Protein AF-A0A8T0AT64-F1 (afdb_monomer)

Radius of gyration: 21.36 Å; Cα contacts (8 Å, |Δi|>4): 83; chains: 1; bounding box: 51×32×79 Å

Mean predicted aligned error: 8.3 Å

InterPro domains:
  IPR001283 Cysteine-rich secretory protein-related [PTHR10334] (28-126)
  IPR014044 CAP domain [PF00188] (31-126)
  IPR014044 CAP domain [SM00198] (25-130)
  IPR035940 CAP superfamily [G3DSA:3.40.33.10] (16-128)
  IPR035940 CAP superfamily [SSF55797] (17-126)

Foldseek 3Di:
DDDDDDDPDPPPPPPVPPPDDDDPVLQVVLQVLLQVLQCVDPPNDPDRDRDDDDPVVSVVVSVVVVVVDPDDDPVCPPPHDDDDDDDPDDDDSCVSSVVLLVQVVQADP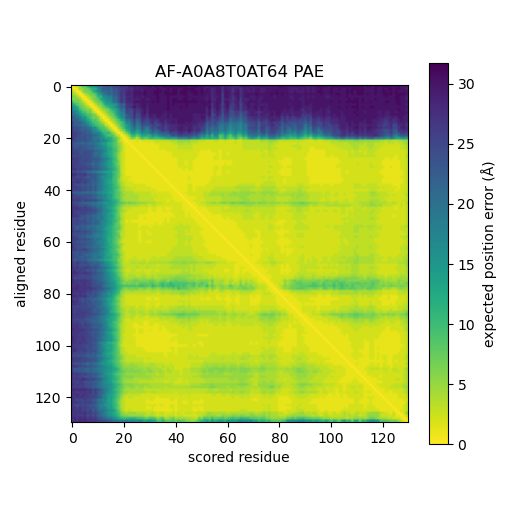VVRDGHPPGDNSSNCVRHPHD

Solvent-accessible surface area (backbone atoms only — not comparable to full-atom values): 8729 Å² total; per-residue (Å²): 136,85,81,88,81,80,98,78,86,86,73,75,75,78,74,68,73,86,76,85,72,79,48,74,66,53,53,50,49,54,40,50,50,51,43,53,48,46,75,65,38,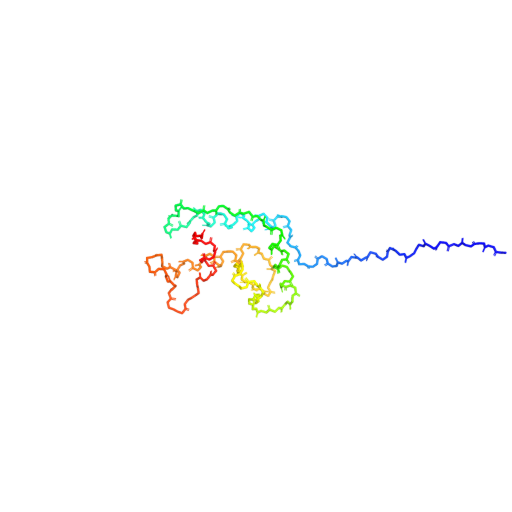83,76,77,69,94,74,60,77,84,68,74,89,54,72,68,60,51,50,54,50,50,64,50,59,74,66,74,63,95,69,81,61,80,87,37,62,97,77,52,89,87,79,87,81,86,75,96,62,87,89,53,78,68,55,56,56,50,53,31,50,55,22,48,84,45,45,38,83,89,76,72,42,54,42,91,98,55,74,30,69,51,14,47,73,60,57,47,76,127

Structure (mmCIF, N/CA/C/O backbone):
data_AF-A0A8T0AT64-F1
#
_entry.id   AF-A0A8T0AT64-F1
#
loop_
_atom_site.group_PDB
_atom_site.id
_atom_site.type_symbol
_atom_site.label_atom_id
_atom_site.label_alt_id
_atom_site.label_comp_id
_atom_site.label_asym_id
_atom_site.label_entity_id
_atom_site.label_seq_id
_atom_site.pdbx_PDB_ins_code
_atom_site.Cartn_x
_atom_site.Cartn_y
_atom_site.Cartn_z
_atom_site.occupancy
_atom_site.B_iso_or_equiv
_atom_site.auth_seq_id
_atom_site.auth_comp_id
_atom_site.auth_asym_id
_atom_site.auth_atom_id
_atom_site.pdbx_PDB_model_num
ATOM 1 N N . MET A 1 1 ? -37.741 17.440 57.698 1.00 38.41 1 MET A N 1
ATOM 2 C CA . MET A 1 1 ? -36.935 16.240 57.401 1.00 38.41 1 MET A CA 1
ATOM 3 C C . MET A 1 1 ? -36.192 16.464 56.093 1.00 38.41 1 MET A C 1
ATOM 5 O O . MET A 1 1 ? -36.823 16.554 55.056 1.00 38.41 1 MET A O 1
ATOM 9 N N . ILE A 1 2 ? -34.879 16.665 56.231 1.00 47.94 2 ILE A N 1
ATOM 10 C CA . ILE A 1 2 ? -33.767 16.409 55.298 1.00 47.94 2 ILE A CA 1
ATOM 11 C C . ILE A 1 2 ? -33.907 16.917 53.848 1.00 47.94 2 ILE A C 1
ATOM 13 O O . ILE A 1 2 ? -34.565 16.341 52.990 1.00 47.94 2 ILE A O 1
ATOM 17 N N . TRP A 1 3 ? -33.172 18.003 53.605 1.00 37.69 3 TRP A N 1
ATOM 18 C CA . TRP A 1 3 ? -32.738 18.528 52.315 1.00 37.69 3 TRP A CA 1
ATOM 19 C C . TRP A 1 3 ? -31.994 17.500 51.443 1.00 37.69 3 TRP A C 1
ATOM 21 O O . TRP A 1 3 ? -31.187 16.724 51.939 1.00 37.69 3 TRP A O 1
ATOM 31 N N . ARG A 1 4 ? -32.201 17.637 50.125 1.00 58.44 4 ARG A N 1
ATOM 32 C CA . ARG A 1 4 ? -31.214 17.545 49.029 1.00 58.44 4 ARG A CA 1
ATOM 33 C C . ARG A 1 4 ? -30.067 16.534 49.190 1.00 58.44 4 ARG A C 1
ATOM 35 O O . ARG A 1 4 ? -29.100 16.779 49.902 1.00 58.44 4 ARG A O 1
ATOM 42 N N . THR A 1 5 ? -30.087 15.500 48.356 1.00 55.25 5 THR A N 1
ATOM 43 C CA . THR A 1 5 ? -28.929 14.634 48.092 1.00 55.25 5 THR A CA 1
ATOM 44 C C . THR A 1 5 ? -28.786 14.421 46.574 1.00 55.25 5 THR A C 1
ATOM 46 O O . THR A 1 5 ? -29.582 13.728 45.955 1.00 55.25 5 THR A O 1
ATOM 49 N N . PHE A 1 6 ? -27.814 15.146 45.999 1.00 49.00 6 PHE A N 1
ATOM 50 C CA . PHE A 1 6 ? -26.886 14.788 44.905 1.00 49.00 6 PHE A CA 1
ATOM 51 C C . PHE A 1 6 ? -27.446 13.959 43.720 1.00 49.00 6 PHE A C 1
ATOM 53 O O . PHE A 1 6 ? -27.741 12.783 43.853 1.00 49.00 6 PHE A O 1
ATOM 60 N N . LEU A 1 7 ? -27.622 14.467 42.494 1.00 49.19 7 LEU A N 1
ATOM 61 C CA . LEU A 1 7 ? -26.624 15.050 41.581 1.00 49.19 7 LEU A CA 1
ATOM 62 C C . LEU A 1 7 ? -25.351 14.204 41.343 1.00 49.19 7 LEU A C 1
ATOM 64 O O . LEU A 1 7 ? -24.299 14.785 41.150 1.00 49.19 7 LEU A O 1
ATOM 68 N N . HIS A 1 8 ? -25.417 12.865 41.289 1.00 48.75 8 HIS A N 1
ATOM 69 C CA . HIS A 1 8 ? -24.291 12.039 40.795 1.00 48.75 8 HIS A CA 1
ATOM 70 C C . HIS A 1 8 ? -24.718 10.727 40.110 1.00 48.75 8 HIS A C 1
ATOM 72 O O . HIS A 1 8 ? -24.352 9.654 40.560 1.00 48.75 8 HIS A O 1
ATOM 78 N N . VAL A 1 9 ? -25.433 10.783 38.980 1.00 47.28 9 VAL A N 1
ATOM 79 C CA . VAL A 1 9 ? -25.389 9.683 37.987 1.00 47.28 9 VAL A CA 1
ATOM 80 C C . VAL A 1 9 ? -25.497 10.251 36.562 1.00 47.28 9 VAL A C 1
ATOM 82 O O . VAL A 1 9 ? -26.385 9.921 35.785 1.00 47.28 9 VAL A O 1
ATOM 85 N N . ARG A 1 10 ? -24.599 11.174 36.205 1.00 50.72 10 ARG A N 1
ATOM 86 C CA . ARG A 1 10 ? -24.312 11.520 34.797 1.00 50.72 10 ARG A CA 1
ATOM 87 C C . ARG A 1 10 ? -22.827 11.347 34.495 1.00 50.72 10 ARG A C 1
ATOM 89 O O . ARG A 1 10 ? -22.191 12.185 33.875 1.00 50.72 10 ARG A O 1
ATOM 96 N N . PHE A 1 11 ? -22.294 10.226 34.960 1.00 45.06 11 PHE A N 1
ATOM 97 C CA . PHE A 1 11 ? -21.049 9.663 34.463 1.00 45.06 11 PHE A CA 1
ATOM 98 C C . PHE A 1 11 ? -21.324 8.213 34.060 1.00 45.06 11 PHE A C 1
ATOM 100 O O . PHE A 1 11 ? -20.665 7.276 34.490 1.00 45.06 11 PHE A O 1
ATOM 107 N N . TRP A 1 12 ? -22.359 8.024 33.236 1.00 45.88 12 TRP A N 1
ATOM 108 C CA . TRP A 1 12 ? -22.296 6.929 32.284 1.00 45.88 12 TRP A CA 1
ATOM 109 C C . TRP A 1 12 ? -21.135 7.295 31.373 1.00 45.88 12 TRP A C 1
ATOM 111 O O . TRP A 1 12 ? -21.271 8.180 30.527 1.00 45.88 12 TRP A O 1
ATOM 121 N N . LEU A 1 13 ? -19.970 6.689 31.634 1.00 45.59 13 LEU A N 1
ATOM 122 C CA . LEU A 1 13 ? -18.931 6.561 30.631 1.00 45.59 13 LEU A CA 1
ATOM 123 C C . LEU A 1 13 ? -19.652 6.094 29.372 1.00 45.59 13 LEU A C 1
ATOM 125 O O . LEU A 1 13 ? -20.050 4.935 29.262 1.00 45.59 13 LEU A O 1
ATOM 129 N N . VAL A 1 14 ? -19.802 6.996 28.411 1.00 51.88 14 VAL A N 1
ATOM 130 C CA . VAL A 1 14 ? -19.835 6.584 27.024 1.00 51.88 14 VAL A CA 1
ATOM 131 C C . VAL A 1 14 ? -18.411 6.097 26.765 1.00 51.88 14 VAL A C 1
ATOM 133 O O . VAL A 1 14 ? -17.566 6.821 26.250 1.00 51.88 14 VAL A O 1
ATOM 136 N N . LEU A 1 15 ? -18.122 4.865 27.192 1.00 53.03 15 LEU A N 1
ATOM 137 C CA . LEU A 1 15 ? -17.165 4.006 26.514 1.00 53.03 15 LEU A CA 1
ATOM 138 C C . LEU A 1 15 ? -17.784 3.777 25.135 1.00 53.03 15 LEU A C 1
ATOM 140 O O . LEU A 1 15 ? -18.413 2.756 24.871 1.00 53.03 15 LEU A O 1
ATOM 144 N N . ALA A 1 16 ? -17.696 4.802 24.284 1.00 51.34 16 ALA A N 1
ATOM 145 C CA . ALA A 1 16 ? -17.847 4.629 22.860 1.00 51.34 16 ALA A CA 1
ATOM 146 C C . ALA A 1 16 ? -16.737 3.656 22.482 1.00 51.34 16 ALA A C 1
ATOM 148 O O . ALA A 1 16 ? -15.557 3.998 22.491 1.00 51.34 16 ALA A O 1
ATOM 149 N N . LEU A 1 17 ? -17.164 2.411 22.307 1.00 46.94 17 LEU A N 1
ATOM 150 C CA . LEU A 1 17 ? -16.477 1.285 21.708 1.00 46.94 17 LEU A CA 1
ATOM 151 C C . LEU A 1 17 ? -15.337 1.758 20.795 1.00 46.94 17 LEU A C 1
ATOM 153 O O . LEU A 1 17 ? -15.570 2.170 19.663 1.00 46.94 17 LEU A O 1
ATOM 157 N N . ALA A 1 18 ? -14.099 1.684 21.287 1.00 46.94 18 ALA A N 1
ATOM 158 C CA . ALA A 1 18 ? -12.891 1.831 20.480 1.00 46.94 18 ALA A CA 1
ATOM 159 C C . ALA A 1 18 ? -12.677 0.565 19.629 1.00 46.94 18 ALA A C 1
ATOM 161 O O . ALA A 1 18 ? -11.634 -0.082 19.681 1.00 46.94 18 ALA A O 1
ATOM 162 N N . SER A 1 19 ? -13.706 0.149 18.893 1.00 50.00 19 SER A N 1
ATOM 163 C CA . SER A 1 19 ? -13.623 -0.948 17.936 1.00 50.00 19 SER A CA 1
ATOM 164 C C . SER A 1 19 ? -13.163 -0.365 16.602 1.00 50.00 19 SER A C 1
ATOM 166 O O . SER A 1 19 ? -13.894 0.408 15.991 1.00 50.00 19 SER A O 1
ATOM 168 N N . GLY A 1 20 ? -11.961 -0.727 16.147 1.00 59.97 20 GLY A N 1
ATOM 169 C CA . GLY A 1 20 ? -11.535 -0.482 14.762 1.00 59.97 20 GLY A CA 1
ATOM 170 C C . GLY A 1 20 ? -10.678 0.760 14.503 1.00 59.97 20 GLY A C 1
ATOM 171 O O . GLY A 1 20 ? -10.602 1.196 13.357 1.00 59.97 20 GLY A O 1
ATOM 172 N N . GLN A 1 21 ? -10.018 1.330 15.516 1.00 78.56 21 GLN A N 1
ATOM 173 C CA . GLN A 1 21 ? -9.029 2.389 15.293 1.00 78.56 21 GLN A CA 1
ATOM 174 C C . GLN A 1 21 ? -7.613 1.807 15.361 1.00 78.56 21 GLN A C 1
ATOM 176 O O . GLN A 1 21 ? -7.263 1.160 16.344 1.00 78.56 21 GLN A O 1
ATOM 181 N N . LEU A 1 22 ? -6.825 2.022 14.302 1.00 91.69 22 LEU A N 1
ATOM 182 C CA . LEU A 1 22 ? -5.419 1.613 14.245 1.00 91.69 22 LEU A CA 1
ATOM 183 C C . LEU A 1 22 ? -4.643 2.218 15.420 1.00 91.69 22 LEU A C 1
ATOM 185 O O . LEU A 1 22 ? -4.815 3.395 15.746 1.00 91.69 22 LEU A O 1
ATOM 189 N N . THR A 1 23 ? -3.767 1.422 16.017 1.00 94.69 23 THR A N 1
ATOM 190 C CA . THR A 1 23 ? -2.802 1.868 17.025 1.00 94.69 23 THR A CA 1
ATOM 191 C C . THR A 1 23 ? -1.686 2.702 16.390 1.00 94.69 23 THR A C 1
ATOM 193 O O . THR A 1 23 ? -1.413 2.592 15.195 1.00 94.69 23 THR A O 1
ATOM 196 N N . ASP A 1 24 ? -0.970 3.495 17.191 1.00 95.38 24 ASP A N 1
ATOM 197 C CA . ASP A 1 24 ? 0.171 4.287 16.703 1.00 95.38 24 ASP A CA 1
ATOM 198 C C . ASP A 1 24 ? 1.284 3.408 16.101 1.00 95.38 24 ASP A C 1
ATOM 200 O O . ASP A 1 24 ? 1.937 3.795 15.127 1.00 95.38 24 ASP A O 1
ATOM 204 N N . ASN A 1 25 ? 1.461 2.195 16.635 1.00 97.12 25 ASN A N 1
ATOM 205 C CA . ASN A 1 25 ? 2.399 1.210 16.100 1.00 97.12 25 ASN A CA 1
ATOM 206 C C . ASN A 1 25 ? 1.953 0.706 14.724 1.00 97.12 25 ASN A C 1
ATOM 208 O O . ASN A 1 25 ? 2.773 0.616 13.815 1.00 97.12 25 ASN A O 1
ATOM 212 N N . GLU A 1 26 ? 0.664 0.415 14.545 1.00 97.19 26 GLU A N 1
ATOM 213 C CA . GLU A 1 26 ? 0.117 0.013 13.246 1.00 97.19 26 GLU A CA 1
ATOM 214 C C . GLU A 1 26 ? 0.188 1.150 12.226 1.00 97.19 26 GLU A C 1
ATOM 216 O O . GLU A 1 26 ? 0.591 0.918 11.089 1.00 97.19 26 GLU A O 1
ATOM 221 N N . ILE A 1 27 ? -0.125 2.385 12.628 1.00 97.75 27 ILE A N 1
ATOM 222 C CA . ILE A 1 27 ? 0.008 3.575 11.776 1.00 97.75 27 ILE A CA 1
ATOM 223 C C . ILE A 1 27 ? 1.454 3.731 11.300 1.00 97.75 27 ILE A C 1
ATOM 225 O O . ILE A 1 27 ? 1.702 3.893 10.101 1.00 97.75 27 ILE A O 1
ATOM 229 N N . SER A 1 28 ? 2.407 3.642 12.228 1.00 98.31 28 SER A N 1
ATOM 230 C CA . SER A 1 28 ? 3.834 3.722 11.908 1.00 98.31 28 SER A CA 1
ATOM 231 C C . SER A 1 28 ? 4.238 2.585 10.970 1.00 98.31 28 SER A C 1
ATOM 233 O O . SER A 1 28 ? 4.840 2.833 9.927 1.00 98.31 28 SER A O 1
ATOM 235 N N . ARG A 1 29 ? 3.798 1.351 11.258 1.00 98.38 29 ARG A N 1
ATOM 236 C CA . ARG A 1 29 ? 4.097 0.174 10.436 1.00 98.38 29 ARG A CA 1
ATOM 237 C C . ARG A 1 29 ? 3.553 0.292 9.014 1.00 98.38 29 ARG A C 1
ATOM 239 O O . ARG A 1 29 ? 4.261 -0.073 8.077 1.00 98.38 29 ARG A O 1
ATOM 246 N N . ILE A 1 30 ? 2.342 0.825 8.835 1.00 98.50 30 ILE A N 1
ATOM 247 C CA . ILE A 1 30 ? 1.753 1.074 7.510 1.00 98.50 30 ILE A CA 1
ATOM 248 C C . ILE A 1 30 ? 2.645 2.023 6.709 1.00 98.50 30 ILE A C 1
ATOM 250 O O . ILE A 1 30 ? 2.971 1.733 5.557 1.00 98.50 30 ILE A O 1
ATOM 254 N N . VAL A 1 31 ? 3.036 3.158 7.293 1.00 98.62 31 VAL A N 1
ATOM 255 C CA . VAL A 1 31 ? 3.862 4.163 6.604 1.00 98.62 31 VAL A CA 1
ATOM 256 C C . VAL A 1 31 ? 5.261 3.622 6.306 1.00 98.62 31 VAL A C 1
ATOM 258 O O . VAL A 1 31 ? 5.782 3.847 5.210 1.00 98.62 31 VAL A O 1
ATOM 261 N N . ASP A 1 32 ? 5.857 2.887 7.241 1.00 98.75 32 ASP A N 1
ATOM 262 C CA . ASP A 1 32 ? 7.181 2.289 7.072 1.00 98.75 32 ASP A CA 1
ATOM 263 C C . ASP A 1 32 ? 7.192 1.251 5.949 1.00 98.75 32 ASP A C 1
ATOM 265 O O . ASP A 1 32 ? 8.072 1.301 5.091 1.00 98.75 32 ASP A O 1
ATOM 269 N N . LEU A 1 33 ? 6.190 0.368 5.891 1.00 98.75 33 LEU A N 1
ATOM 270 C CA . LEU A 1 33 ? 6.066 -0.626 4.821 1.00 98.75 33 LEU A CA 1
ATOM 271 C C . LEU A 1 33 ? 5.869 0.021 3.450 1.00 98.75 33 LEU A C 1
ATOM 273 O O . LEU A 1 33 ? 6.550 -0.361 2.501 1.00 98.75 33 LEU A O 1
ATOM 277 N N . HIS A 1 34 ? 5.007 1.037 3.335 1.00 98.69 34 HIS A N 1
ATOM 278 C CA . HIS A 1 34 ? 4.865 1.777 2.077 1.00 98.69 34 HIS A CA 1
ATOM 279 C C . HIS A 1 34 ? 6.201 2.367 1.624 1.00 98.69 34 HIS A C 1
ATOM 281 O O . HIS A 1 34 ? 6.589 2.211 0.469 1.00 98.69 34 HIS A O 1
ATOM 287 N N . ASN A 1 35 ? 6.920 3.035 2.528 1.00 98.62 35 ASN A N 1
ATOM 288 C CA . ASN A 1 35 ? 8.197 3.662 2.203 1.00 98.62 35 ASN A CA 1
ATOM 289 C C . ASN A 1 35 ? 9.295 2.638 1.885 1.00 98.62 35 ASN A C 1
ATOM 291 O O . ASN A 1 35 ? 10.097 2.881 0.984 1.00 98.62 35 ASN A O 1
ATOM 295 N N . GLN A 1 36 ? 9.311 1.495 2.576 1.00 98.56 36 GLN A N 1
ATOM 296 C CA . GLN A 1 36 ? 10.203 0.374 2.283 1.00 98.56 36 GLN A CA 1
ATOM 297 C C . GLN A 1 36 ? 9.933 -0.192 0.885 1.00 98.56 36 GLN A C 1
ATOM 299 O O . GLN A 1 36 ? 10.859 -0.396 0.106 1.00 98.56 36 GLN A O 1
ATOM 304 N N . TYR A 1 37 ? 8.669 -0.422 0.539 1.00 98.44 37 TYR A N 1
ATOM 305 C CA . TYR A 1 37 ? 8.314 -0.936 -0.778 1.00 98.44 37 TYR A CA 1
ATOM 306 C C . TYR A 1 37 ? 8.645 0.058 -1.885 1.00 98.44 37 TYR A C 1
ATOM 308 O O . TYR A 1 37 ? 9.302 -0.314 -2.858 1.00 98.44 37 TYR A O 1
ATOM 316 N N . ARG A 1 38 ? 8.302 1.334 -1.692 1.00 98.25 38 ARG A N 1
ATOM 317 C CA . ARG A 1 38 ? 8.606 2.434 -2.620 1.00 98.25 38 ARG A CA 1
ATOM 318 C C . ARG A 1 38 ? 10.099 2.615 -2.883 1.00 98.25 38 ARG A C 1
ATOM 320 O O . ARG A 1 38 ? 10.462 2.973 -3.999 1.00 98.25 38 ARG A O 1
ATOM 327 N N . SER A 1 39 ? 10.962 2.346 -1.904 1.00 97.44 39 SER A N 1
ATOM 328 C CA . SER A 1 39 ? 12.420 2.411 -2.083 1.00 97.44 39 SER A CA 1
ATOM 329 C C . SER A 1 39 ? 13.027 1.155 -2.722 1.00 97.44 39 SER A C 1
ATOM 331 O O . SER A 1 39 ? 14.187 1.184 -3.125 1.00 97.44 39 SER A O 1
ATOM 333 N N . SER A 1 40 ? 12.253 0.073 -2.843 1.00 96.56 40 SER A N 1
ATOM 334 C CA . SER A 1 40 ? 12.704 -1.233 -3.352 1.00 96.56 40 SER A CA 1
ATOM 335 C C . SER A 1 40 ? 12.197 -1.578 -4.759 1.00 96.56 40 SER A C 1
ATOM 337 O O . SER A 1 40 ? 12.409 -2.690 -5.242 1.00 96.56 40 SER A O 1
ATOM 339 N N . VAL A 1 41 ? 11.502 -0.649 -5.421 1.00 96.31 41 VAL A N 1
ATOM 340 C CA . VAL A 1 41 ? 10.896 -0.896 -6.737 1.00 96.31 41 VAL A CA 1
ATOM 341 C C . VAL A 1 41 ? 11.948 -1.141 -7.817 1.00 96.31 41 VAL A C 1
ATOM 343 O O . VAL A 1 41 ? 13.040 -0.573 -7.796 1.00 96.31 41 VAL A O 1
ATOM 346 N N . THR A 1 42 ? 11.600 -1.993 -8.781 1.00 93.12 42 THR A N 1
ATOM 347 C CA . THR A 1 42 ? 12.417 -2.275 -9.963 1.00 93.12 42 THR A CA 1
ATOM 348 C C . THR A 1 42 ? 11.563 -2.077 -11.219 1.00 93.12 42 THR A C 1
ATOM 350 O O . THR A 1 42 ? 10.517 -2.716 -11.319 1.00 93.12 42 THR A O 1
ATOM 353 N N . PRO A 1 43 ? 11.986 -1.232 -12.178 1.00 94.31 43 PRO A N 1
ATOM 354 C CA . PRO A 1 43 ? 13.206 -0.423 -12.160 1.00 94.31 43 PRO A CA 1
ATOM 355 C C . PRO A 1 43 ? 13.175 0.663 -11.061 1.00 94.31 43 PRO A C 1
ATOM 357 O O . PRO A 1 43 ? 12.091 1.062 -10.633 1.00 94.31 43 PRO A O 1
ATOM 360 N N . PRO A 1 44 ? 14.343 1.150 -10.595 1.00 95.31 44 PRO A N 1
ATOM 361 C CA . PRO A 1 44 ? 14.395 2.217 -9.603 1.00 95.31 44 PRO A CA 1
ATOM 362 C C . PRO A 1 44 ? 13.704 3.486 -10.101 1.00 95.31 44 PRO A C 1
ATOM 364 O O . PRO A 1 44 ? 13.908 3.925 -11.234 1.00 95.31 44 PRO A O 1
ATOM 367 N N . ALA A 1 45 ? 12.915 4.106 -9.231 1.00 95.25 45 ALA A N 1
ATOM 368 C CA . ALA A 1 45 ? 12.228 5.350 -9.533 1.00 95.25 45 ALA A CA 1
ATOM 369 C C . ALA A 1 45 ? 13.118 6.572 -9.261 1.00 95.25 45 ALA A C 1
ATOM 371 O O . ALA A 1 45 ? 13.679 6.715 -8.176 1.00 95.25 45 ALA A O 1
ATOM 372 N N . ALA A 1 46 ? 13.190 7.496 -10.221 1.00 94.38 46 ALA A N 1
ATOM 373 C CA . ALA A 1 46 ? 13.984 8.721 -10.094 1.00 94.38 46 ALA A CA 1
ATOM 374 C C . ALA A 1 46 ? 13.332 9.793 -9.196 1.00 94.38 46 ALA A C 1
ATOM 376 O O . ALA A 1 46 ? 14.022 10.666 -8.678 1.00 94.38 46 ALA A O 1
ATOM 377 N N . ASN A 1 47 ? 12.007 9.748 -9.022 1.00 95.44 47 ASN A N 1
ATOM 378 C CA . ASN A 1 47 ? 11.206 10.794 -8.376 1.00 95.44 47 ASN A CA 1
ATOM 379 C C . ASN A 1 47 ? 10.218 10.249 -7.326 1.00 95.44 47 ASN A C 1
ATOM 381 O O . ASN A 1 47 ? 9.185 10.868 -7.061 1.00 95.44 47 ASN A O 1
ATOM 385 N N . MET A 1 48 ? 10.515 9.092 -6.728 1.00 97.50 48 MET A N 1
ATOM 386 C CA . MET A 1 48 ? 9.630 8.473 -5.742 1.00 97.50 48 MET A CA 1
ATOM 387 C C . MET A 1 48 ? 9.508 9.327 -4.476 1.00 97.50 48 MET A C 1
ATOM 389 O O . MET A 1 48 ? 10.485 9.555 -3.764 1.00 97.50 48 MET A O 1
ATOM 393 N N . GLN A 1 49 ? 8.290 9.766 -4.164 1.00 97.12 49 GLN A N 1
ATOM 394 C CA . GLN A 1 49 ? 8.024 10.565 -2.967 1.00 97.12 49 GLN A CA 1
ATOM 395 C C . GLN A 1 49 ? 7.937 9.694 -1.711 1.00 97.12 49 GLN A C 1
ATOM 397 O O . GLN A 1 49 ? 7.332 8.616 -1.739 1.00 97.12 49 GLN A O 1
ATOM 402 N N . ARG A 1 50 ? 8.483 10.188 -0.595 1.00 97.38 50 ARG A N 1
ATOM 403 C CA . ARG A 1 50 ? 8.316 9.573 0.728 1.00 97.38 50 ARG A CA 1
ATOM 404 C C . ARG A 1 50 ? 6.903 9.838 1.248 1.00 97.38 50 ARG A C 1
ATOM 406 O O . ARG A 1 50 ? 6.457 10.981 1.287 1.00 97.38 50 ARG A O 1
ATOM 413 N N . MET A 1 51 ? 6.222 8.792 1.693 1.00 97.88 51 MET A N 1
ATOM 414 C CA . MET A 1 51 ? 4.898 8.881 2.297 1.00 97.88 51 MET A CA 1
ATOM 415 C C . MET A 1 51 ? 4.976 9.272 3.773 1.00 97.88 51 MET A C 1
ATOM 417 O O . MET A 1 51 ? 5.890 8.876 4.502 1.00 97.88 51 MET A O 1
ATOM 421 N N . ILE A 1 52 ? 3.968 10.022 4.209 1.00 97.88 52 ILE A N 1
ATOM 422 C CA . ILE A 1 52 ? 3.703 10.370 5.606 1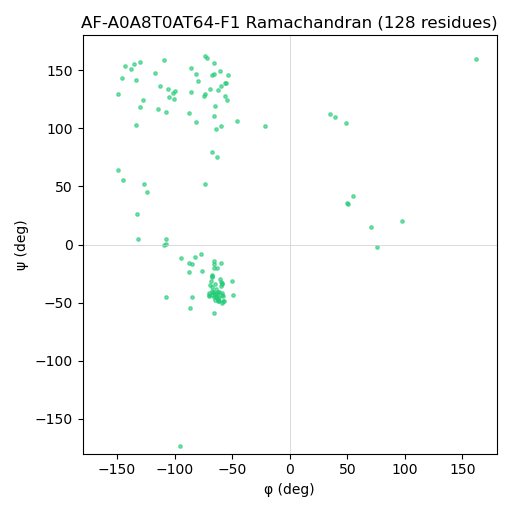.00 97.88 52 ILE A CA 1
ATOM 423 C C . ILE A 1 52 ? 2.237 10.079 5.921 1.00 97.88 52 ILE A C 1
ATOM 425 O O . ILE A 1 52 ? 1.395 10.054 5.023 1.00 97.88 52 ILE A O 1
ATOM 429 N N . TRP A 1 53 ? 1.920 9.877 7.197 1.00 97.69 53 TRP A N 1
ATOM 430 C CA . TRP A 1 53 ? 0.538 9.682 7.616 1.00 97.69 53 TRP A CA 1
ATOM 431 C C . TRP A 1 53 ? -0.275 10.971 7.471 1.00 97.69 53 TRP A C 1
ATOM 433 O O . TRP A 1 53 ? 0.154 12.037 7.916 1.00 97.69 53 TRP A O 1
ATOM 443 N N . ASN A 1 54 ? -1.477 10.867 6.906 1.00 97.25 54 ASN A N 1
ATOM 444 C CA . ASN A 1 54 ? -2.428 11.969 6.833 1.00 97.25 54 ASN A CA 1
ATOM 445 C C . ASN A 1 54 ? -3.671 11.642 7.673 1.00 97.25 54 ASN A C 1
ATOM 447 O O . ASN A 1 54 ? -4.413 10.705 7.378 1.00 97.25 54 ASN A O 1
ATOM 451 N N . LYS A 1 55 ? -3.909 12.442 8.718 1.00 95.00 55 LYS A N 1
ATOM 452 C CA . LYS A 1 55 ? -5.007 12.219 9.669 1.00 95.00 55 LYS A CA 1
ATOM 453 C C . LYS A 1 55 ? -6.391 12.434 9.047 1.00 95.00 55 LYS A C 1
ATOM 455 O O . LYS A 1 55 ? -7.340 11.775 9.455 1.00 95.00 55 LYS A O 1
ATOM 460 N N . GLN A 1 56 ? -6.530 13.339 8.079 1.00 94.62 56 GLN A N 1
ATOM 461 C CA . GLN A 1 56 ? -7.806 13.558 7.397 1.00 94.62 56 GLN A CA 1
ATOM 462 C C . GLN A 1 56 ? -8.160 12.363 6.501 1.00 94.62 56 GLN A C 1
ATOM 464 O O . GLN A 1 56 ? -9.292 11.887 6.542 1.00 94.62 56 GLN A O 1
ATOM 469 N N . LEU A 1 57 ? -7.192 11.820 5.754 1.00 95.69 57 LEU A N 1
ATOM 470 C CA . LEU A 1 57 ? -7.413 10.624 4.932 1.00 95.69 57 LEU A CA 1
ATOM 471 C C . LEU A 1 57 ? -7.742 9.397 5.784 1.00 95.69 57 LEU A C 1
ATOM 473 O O . LEU A 1 57 ? -8.631 8.627 5.424 1.00 95.69 57 LEU A O 1
ATOM 477 N N . SER A 1 58 ? -7.097 9.238 6.944 1.00 95.00 58 SER A N 1
ATOM 478 C CA . SER A 1 58 ? -7.417 8.119 7.834 1.00 95.00 58 SER A CA 1
ATOM 479 C C . SER A 1 58 ? -8.836 8.199 8.400 1.00 95.00 58 SER A C 1
ATOM 481 O O . SER A 1 58 ? -9.486 7.170 8.562 1.00 95.00 58 SER A O 1
ATOM 483 N N . GLN A 1 59 ? -9.353 9.406 8.650 1.00 93.88 59 GLN A N 1
ATOM 484 C CA . GLN A 1 59 ? -10.744 9.611 9.063 1.00 93.88 59 GLN A CA 1
ATOM 485 C C . GLN A 1 59 ? -11.731 9.257 7.946 1.00 93.88 59 GLN A C 1
ATOM 487 O O . GLN A 1 59 ? -12.753 8.630 8.224 1.00 93.88 59 GLN A O 1
ATOM 492 N N . VAL A 1 60 ? -11.416 9.604 6.693 1.00 93.88 60 VAL A N 1
ATOM 493 C CA . VAL A 1 60 ? -12.217 9.200 5.524 1.00 93.88 60 VAL A CA 1
ATOM 494 C C . VAL A 1 60 ? -12.253 7.676 5.401 1.00 93.88 60 VAL A C 1
ATOM 496 O O . VAL A 1 60 ? -13.339 7.104 5.307 1.00 93.88 60 VAL A O 1
ATOM 499 N N . ALA A 1 61 ? -11.093 7.016 5.478 1.00 95.00 61 ALA A N 1
ATOM 500 C CA . ALA A 1 61 ? -10.991 5.560 5.398 1.00 95.00 61 ALA A CA 1
ATOM 501 C C . ALA A 1 61 ? -11.744 4.866 6.546 1.00 95.00 61 ALA A C 1
ATOM 503 O O . ALA A 1 61 ? -12.556 3.979 6.298 1.00 95.00 61 ALA A O 1
ATOM 504 N N . ALA A 1 62 ? -11.554 5.311 7.794 1.00 94.19 62 ALA A N 1
ATOM 505 C CA . ALA A 1 62 ? -12.241 4.748 8.957 1.00 94.19 62 ALA A CA 1
ATOM 506 C C . ALA A 1 62 ? -13.767 4.930 8.880 1.00 94.19 62 ALA A C 1
ATOM 508 O O . ALA A 1 62 ? -14.518 4.003 9.181 1.00 94.19 62 ALA A O 1
ATOM 509 N N . SER A 1 63 ? -14.236 6.101 8.433 1.00 93.44 63 SER A N 1
ATOM 510 C CA . SER A 1 63 ? -15.668 6.372 8.253 1.00 93.44 63 SER A CA 1
ATOM 511 C C . SER A 1 63 ? -16.301 5.545 7.134 1.00 93.44 63 SER A C 1
ATOM 513 O O . SER A 1 63 ? -17.516 5.345 7.141 1.00 93.44 63 SER A O 1
ATOM 515 N N . TYR A 1 64 ? -15.524 5.138 6.134 1.00 94.75 64 TYR A N 1
ATOM 516 C CA . TYR A 1 64 ? -16.026 4.302 5.055 1.00 94.75 64 TYR A CA 1
ATOM 517 C C . TYR A 1 64 ? -15.989 2.817 5.433 1.00 94.75 64 TYR A C 1
ATOM 519 O O . TYR A 1 64 ? -17.001 2.130 5.313 1.00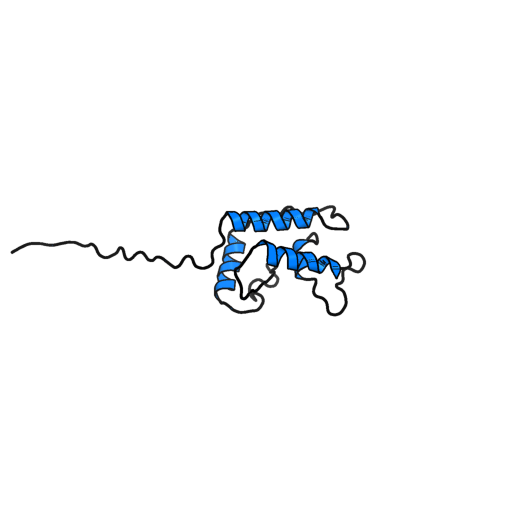 94.75 64 TYR A O 1
ATOM 527 N N . ALA A 1 65 ? -14.879 2.350 6.010 1.00 94.00 65 ALA A N 1
ATOM 528 C CA . ALA A 1 65 ? -14.726 0.977 6.483 1.00 94.00 65 ALA A CA 1
ATOM 529 C C . ALA A 1 65 ? -15.778 0.591 7.541 1.00 94.00 65 ALA A C 1
ATOM 531 O O . ALA A 1 65 ? -16.256 -0.542 7.544 1.00 94.00 65 ALA A O 1
ATOM 532 N N . SER A 1 66 ? -16.203 1.532 8.396 1.00 94.12 66 SER A N 1
ATOM 533 C CA . SER A 1 66 ? -17.240 1.294 9.413 1.00 94.12 66 SER A CA 1
ATOM 534 C C . SER A 1 66 ? -18.636 1.004 8.848 1.00 94.12 66 SER A C 1
ATOM 536 O O . SER A 1 66 ? -19.495 0.509 9.576 1.00 94.12 66 SER A O 1
ATOM 538 N N . GLN A 1 67 ? -18.874 1.272 7.560 1.00 94.94 67 GLN A N 1
ATOM 539 C CA . GLN A 1 67 ? -20.117 0.899 6.877 1.00 94.94 67 GLN A CA 1
ATOM 540 C C . GLN A 1 67 ? -20.159 -0.591 6.518 1.00 94.94 67 GLN A C 1
ATOM 542 O O . GLN A 1 67 ? -21.195 -1.071 6.060 1.00 94.94 67 GLN A O 1
ATOM 547 N N . CYS A 1 68 ? -19.047 -1.318 6.695 1.00 93.00 68 CYS A N 1
ATOM 548 C CA . CYS A 1 68 ? -18.938 -2.756 6.447 1.00 93.00 68 CYS A CA 1
ATOM 549 C C . CYS A 1 68 ? -19.450 -3.178 5.056 1.00 93.00 68 CYS A C 1
ATOM 551 O O . CYS A 1 68 ? -20.031 -4.249 4.893 1.00 93.00 68 CYS A O 1
ATOM 553 N N . THR A 1 69 ? -19.249 -2.325 4.050 1.00 94.06 69 THR A N 1
ATOM 554 C CA . THR A 1 69 ? -19.637 -2.581 2.659 1.00 94.06 69 THR A CA 1
ATOM 555 C C . THR A 1 69 ? -18.396 -2.907 1.841 1.00 94.06 69 THR A C 1
ATOM 557 O O . THR A 1 69 ? -17.432 -2.145 1.840 1.00 94.06 69 THR A O 1
ATOM 560 N N . TRP A 1 70 ? -18.411 -4.041 1.138 1.00 96.25 70 TRP A N 1
ATOM 561 C CA . TRP A 1 70 ? -17.327 -4.402 0.229 1.00 96.25 70 TRP A CA 1
ATOM 562 C C . TRP A 1 70 ? -17.483 -3.684 -1.110 1.00 96.25 70 TRP A C 1
ATOM 564 O O . TRP A 1 70 ? -18.338 -4.037 -1.922 1.00 96.25 70 TRP A O 1
ATOM 574 N N . GLY A 1 71 ? -16.657 -2.667 -1.326 1.00 96.25 71 GLY A N 1
ATOM 575 C CA . GLY A 1 71 ? -16.602 -1.891 -2.562 1.00 96.25 71 GLY A CA 1
ATOM 576 C C . GLY A 1 71 ? -15.908 -0.556 -2.331 1.00 96.25 71 GLY A C 1
ATOM 577 O O . GLY A 1 71 ? -15.837 -0.105 -1.192 1.00 96.25 71 GLY A O 1
ATOM 578 N N . HIS A 1 72 ? -15.407 0.076 -3.390 1.00 96.88 72 HIS A N 1
ATOM 579 C CA . HIS A 1 72 ? -14.690 1.350 -3.292 1.00 96.88 72 HIS A CA 1
ATOM 580 C C . HIS A 1 72 ? -15.575 2.518 -2.864 1.00 96.88 72 HIS A C 1
ATOM 582 O O . HIS A 1 72 ? -16.741 2.589 -3.258 1.00 96.88 72 HIS A O 1
ATOM 588 N N . ASN A 1 73 ? -15.008 3.459 -2.105 1.00 95.94 73 ASN A N 1
ATOM 589 C CA . ASN A 1 73 ? -15.721 4.647 -1.654 1.00 95.94 73 ASN A CA 1
ATOM 590 C C . ASN A 1 73 ? -16.094 5.552 -2.841 1.00 95.94 73 ASN A C 1
ATOM 592 O O . ASN A 1 73 ? -15.224 6.231 -3.399 1.00 95.94 73 ASN A O 1
ATOM 596 N N . PRO A 1 74 ? -17.390 5.672 -3.194 1.00 94.88 74 PRO A N 1
ATOM 597 C CA . PRO A 1 74 ? -17.802 6.456 -4.355 1.00 94.88 74 PRO A CA 1
ATOM 598 C C . PRO A 1 74 ? -17.523 7.955 -4.183 1.00 94.88 74 PRO A C 1
ATOM 600 O O . PRO A 1 74 ? -17.449 8.680 -5.170 1.00 94.88 74 PRO A O 1
ATOM 603 N N . LYS A 1 75 ? -17.353 8.436 -2.943 1.00 92.81 75 LYS A N 1
ATOM 604 C CA . LYS A 1 75 ? -17.015 9.837 -2.647 1.00 92.81 75 LYS A CA 1
ATOM 605 C C . LYS A 1 75 ? -15.513 10.120 -2.715 1.00 92.81 75 LYS A C 1
ATOM 607 O O . LYS A 1 75 ? -15.134 11.285 -2.748 1.00 92.81 75 LYS A O 1
ATOM 612 N N . ALA A 1 76 ? -14.673 9.084 -2.684 1.00 90.50 76 ALA A N 1
ATOM 613 C CA . ALA A 1 76 ? -13.222 9.217 -2.806 1.00 90.50 76 ALA A CA 1
ATOM 614 C C . ALA A 1 76 ? -12.762 9.193 -4.272 1.00 90.50 76 ALA A C 1
ATOM 616 O O . ALA A 1 76 ? -11.711 9.746 -4.596 1.00 90.50 76 ALA A O 1
ATOM 617 N N . PHE A 1 77 ? -13.565 8.593 -5.157 1.00 87.69 77 PHE A N 1
ATOM 618 C CA . PHE A 1 77 ? -13.239 8.414 -6.567 1.00 87.69 77 PHE A CA 1
ATOM 619 C C . PHE A 1 77 ? -12.879 9.737 -7.262 1.00 87.69 77 PHE A C 1
ATOM 621 O O . PHE A 1 77 ? -13.643 10.701 -7.235 1.00 87.69 77 PHE A O 1
ATOM 628 N N . GLY A 1 78 ? -11.696 9.782 -7.882 1.00 84.00 78 GLY A N 1
ATOM 629 C CA . GLY A 1 78 ? -11.178 10.963 -8.584 1.00 84.00 78 GLY A CA 1
ATOM 630 C C . GLY A 1 78 ? -10.655 12.088 -7.681 1.00 84.00 78 GLY A C 1
ATOM 631 O O . GLY A 1 78 ? -10.150 13.080 -8.200 1.00 84.00 78 GLY A O 1
ATOM 632 N N . VAL A 1 79 ? -10.745 11.946 -6.354 1.00 89.12 79 VAL A N 1
ATOM 633 C CA . VAL A 1 79 ? -10.223 12.920 -5.378 1.00 89.12 79 VAL A CA 1
ATOM 634 C C . VAL A 1 79 ? -8.980 12.373 -4.680 1.00 89.12 79 VAL A C 1
ATOM 636 O O . VAL A 1 79 ? -7.983 13.081 -4.551 1.00 89.12 79 VAL A O 1
ATOM 639 N N . VAL A 1 80 ? -9.031 11.112 -4.243 1.00 93.06 80 VAL A N 1
ATOM 640 C CA . VAL A 1 80 ? -7.922 10.379 -3.616 1.00 93.06 80 VAL A CA 1
ATOM 641 C C . VAL A 1 80 ? -7.955 8.912 -4.052 1.00 93.06 80 VAL A C 1
ATOM 643 O O . VAL A 1 80 ? -9.012 8.392 -4.402 1.00 93.06 80 VAL A O 1
ATOM 646 N N . GLY A 1 81 ? -6.801 8.243 -4.040 1.00 94.06 81 GLY A N 1
ATOM 647 C CA . GLY A 1 81 ? -6.721 6.800 -4.284 1.00 94.06 81 GLY A CA 1
ATOM 648 C C . GLY A 1 81 ? -7.227 5.970 -3.100 1.00 94.06 81 GLY A C 1
ATOM 649 O O . GLY A 1 81 ? -7.310 6.464 -1.973 1.00 94.06 81 GLY A O 1
ATOM 650 N N . GLU A 1 82 ? -7.538 4.696 -3.346 1.00 96.62 82 GLU A N 1
ATOM 651 C CA . GLU A 1 82 ? -8.000 3.759 -2.320 1.00 96.62 82 GLU A CA 1
ATOM 652 C C . GLU A 1 82 ? -7.574 2.324 -2.654 1.00 96.62 82 GLU A C 1
ATOM 654 O O . GLU A 1 82 ? -7.849 1.833 -3.744 1.00 96.62 82 GLU A O 1
ATOM 659 N N . ASN A 1 83 ? -6.964 1.643 -1.682 1.00 97.62 83 ASN A N 1
ATOM 660 C CA . ASN A 1 83 ? -6.732 0.201 -1.711 1.00 97.62 83 ASN A CA 1
ATOM 661 C C . ASN A 1 83 ? -7.590 -0.457 -0.624 1.00 97.62 83 ASN A C 1
ATOM 663 O O . ASN A 1 83 ? -7.642 0.040 0.505 1.00 97.62 83 ASN A O 1
ATOM 667 N N . LEU A 1 84 ? -8.239 -1.579 -0.947 1.00 97.12 84 LEU A N 1
ATOM 668 C CA . LEU A 1 84 ? -9.115 -2.304 -0.026 1.00 97.12 84 LEU A CA 1
ATOM 669 C C . LEU A 1 84 ? -8.581 -3.703 0.272 1.00 97.12 84 LEU A C 1
ATOM 671 O O . LEU A 1 84 ? -7.950 -4.357 -0.557 1.00 97.12 84 LEU A O 1
ATOM 675 N N . PHE A 1 85 ? -8.838 -4.163 1.490 1.00 96.88 85 PHE A N 1
ATOM 676 C CA . PHE A 1 85 ? -8.511 -5.510 1.930 1.00 96.88 85 PHE A CA 1
ATOM 677 C C . PHE A 1 85 ? -9.569 -6.001 2.910 1.00 96.88 85 PHE A C 1
ATOM 679 O O . PHE A 1 85 ? -10.073 -5.233 3.729 1.00 96.88 85 PHE A O 1
ATOM 686 N N . MET A 1 86 ? -9.883 -7.290 2.832 1.00 95.12 86 MET A N 1
ATOM 687 C CA . MET A 1 86 ? -10.780 -7.972 3.753 1.00 95.12 86 MET A CA 1
ATOM 688 C C . MET A 1 86 ? -10.141 -9.286 4.189 1.00 95.12 86 MET A C 1
ATOM 690 O O . MET A 1 86 ? -9.531 -9.995 3.392 1.00 95.12 86 MET A O 1
ATOM 694 N N . THR A 1 87 ? -10.322 -9.629 5.458 1.00 94.12 87 THR A N 1
ATOM 695 C CA . THR A 1 87 ? -9.950 -10.927 6.014 1.00 94.12 87 THR A CA 1
ATOM 696 C C . THR A 1 87 ? -11.054 -11.414 6.945 1.00 94.12 87 THR A C 1
ATOM 698 O O . THR A 1 87 ? -11.770 -10.610 7.540 1.00 94.12 87 THR A O 1
ATOM 701 N N . LEU A 1 88 ? -11.197 -12.734 7.061 1.00 93.00 88 LEU A N 1
ATOM 702 C CA . LEU A 1 88 ? -12.043 -13.372 8.076 1.00 93.00 88 LEU A CA 1
ATOM 703 C C . LEU A 1 88 ? -11.279 -13.616 9.389 1.00 93.00 88 LEU A C 1
ATOM 705 O O . LEU A 1 88 ? -11.890 -13.918 10.411 1.00 93.00 88 LEU A O 1
ATOM 709 N N . GLY A 1 89 ? -9.946 -13.539 9.345 1.00 91.44 89 GLY A N 1
ATOM 710 C CA . GLY A 1 89 ? -9.067 -13.728 10.495 1.00 91.44 89 GLY A CA 1
ATOM 711 C C . GLY A 1 89 ? -8.679 -12.411 11.171 1.00 91.44 89 GLY A C 1
ATOM 712 O O . GLY A 1 89 ? -9.175 -11.345 10.803 1.00 91.44 89 GLY A O 1
ATOM 713 N N . PRO A 1 90 ? -7.763 -12.464 12.152 1.00 90.31 90 PRO A N 1
ATOM 714 C CA . PRO A 1 90 ? -7.187 -11.265 12.746 1.00 90.31 90 PRO A CA 1
ATOM 715 C C . PRO A 1 90 ? -6.563 -10.364 11.679 1.00 90.31 90 PRO A C 1
ATOM 717 O O . PRO A 1 90 ? -5.897 -10.840 10.758 1.00 90.31 90 PRO A O 1
ATOM 720 N N . PHE A 1 91 ? -6.760 -9.057 11.822 1.00 90.88 91 PHE A N 1
ATOM 721 C CA . PHE A 1 91 ? -6.097 -8.082 10.972 1.00 90.88 91 PHE A CA 1
ATOM 722 C C . PHE A 1 91 ? -4.625 -7.947 11.379 1.00 90.88 91 PHE A C 1
ATOM 724 O O . PHE A 1 91 ? -4.317 -7.711 12.545 1.00 90.88 91 PHE A O 1
ATOM 731 N N . VAL A 1 92 ? -3.726 -8.087 10.404 1.00 95.44 92 VAL A N 1
ATOM 732 C CA . VAL A 1 92 ? -2.285 -7.863 10.558 1.00 95.44 92 VAL A CA 1
ATOM 733 C C . VAL A 1 92 ? -1.845 -6.938 9.435 1.00 95.44 92 VAL A C 1
ATOM 735 O O . VAL A 1 92 ? -1.961 -7.311 8.271 1.00 95.44 92 VAL A O 1
ATOM 738 N N . VAL A 1 93 ? -1.334 -5.753 9.778 1.00 95.94 93 VAL A N 1
ATOM 739 C CA . VAL A 1 93 ? -0.953 -4.690 8.827 1.00 95.94 93 VAL A CA 1
ATOM 740 C C . VAL A 1 93 ? -0.084 -5.198 7.673 1.00 95.94 93 VAL A C 1
ATOM 742 O O . VAL A 1 93 ? -0.320 -4.840 6.526 1.00 95.94 93 VAL A O 1
ATOM 745 N N . ASP A 1 94 ? 0.905 -6.043 7.948 1.00 98.19 94 ASP A N 1
ATOM 746 C CA . ASP A 1 94 ? 1.846 -6.533 6.939 1.00 98.19 94 ASP A CA 1
ATOM 747 C C . ASP A 1 94 ? 1.172 -7.313 5.797 1.00 98.19 94 ASP A C 1
ATOM 749 O O . ASP A 1 94 ? 1.653 -7.292 4.664 1.00 98.19 94 ASP A O 1
ATOM 753 N N . GLN A 1 95 ? 0.045 -7.975 6.071 1.00 98.00 95 GLN A N 1
ATOM 754 C CA . GLN A 1 95 ? -0.626 -8.848 5.112 1.00 98.00 95 GLN A CA 1
ATOM 755 C C . GLN A 1 95 ? -1.200 -8.100 3.890 1.00 98.00 95 GLN A C 1
ATOM 757 O O . GLN A 1 95 ? -0.791 -8.436 2.776 1.00 98.00 95 GLN A O 1
ATOM 762 N N . PRO A 1 96 ? -2.109 -7.108 4.026 1.00 97.94 96 PRO A N 1
ATOM 763 C CA . PRO A 1 96 ? -2.609 -6.351 2.879 1.00 97.94 96 PRO A CA 1
ATOM 764 C C . PRO A 1 96 ? -1.488 -5.665 2.111 1.00 97.94 96 PRO A C 1
ATOM 766 O O . PRO A 1 96 ? -1.450 -5.748 0.890 1.00 97.94 96 PRO A O 1
ATOM 769 N N . LEU A 1 97 ? -0.547 -5.032 2.817 1.00 98.50 97 LEU A N 1
ATOM 770 C CA . LEU A 1 97 ? 0.535 -4.280 2.192 1.00 98.50 97 LEU A CA 1
ATOM 771 C C . LEU A 1 97 ? 1.449 -5.185 1.358 1.00 98.50 97 LEU A C 1
ATOM 773 O O . LEU A 1 97 ? 1.806 -4.824 0.237 1.00 98.50 97 LEU A O 1
ATOM 777 N N . GLY A 1 98 ? 1.780 -6.371 1.873 1.00 98.44 98 GLY A N 1
ATOM 778 C CA . GLY A 1 98 ? 2.549 -7.366 1.135 1.00 98.44 98 GLY A CA 1
ATOM 779 C C . GLY A 1 98 ? 1.803 -7.905 -0.087 1.00 98.44 98 GLY A C 1
ATOM 780 O O . GLY A 1 98 ? 2.398 -8.011 -1.157 1.00 98.44 98 GLY A O 1
ATOM 781 N N . LEU A 1 99 ? 0.504 -8.203 0.042 1.00 98.31 99 LEU A N 1
ATOM 782 C CA . LEU A 1 99 ? -0.322 -8.695 -1.068 1.00 98.31 99 LEU A CA 1
ATOM 783 C C . LEU A 1 99 ? -0.480 -7.650 -2.174 1.00 98.31 99 LEU A C 1
ATOM 785 O O . LEU A 1 99 ? -0.239 -7.959 -3.338 1.00 98.31 99 LEU A O 1
ATOM 789 N N . TRP A 1 100 ? -0.817 -6.414 -1.805 1.00 98.62 100 TRP A N 1
ATOM 790 C CA . TRP A 1 100 ? -0.922 -5.299 -2.740 1.00 98.62 100 TRP A CA 1
ATOM 791 C C . TRP A 1 100 ? 0.399 -5.050 -3.465 1.00 98.62 100 TRP A C 1
ATOM 793 O O . TRP A 1 100 ? 0.409 -4.867 -4.676 1.00 98.62 100 TRP A O 1
ATOM 803 N N . PHE A 1 101 ? 1.533 -5.082 -2.757 1.00 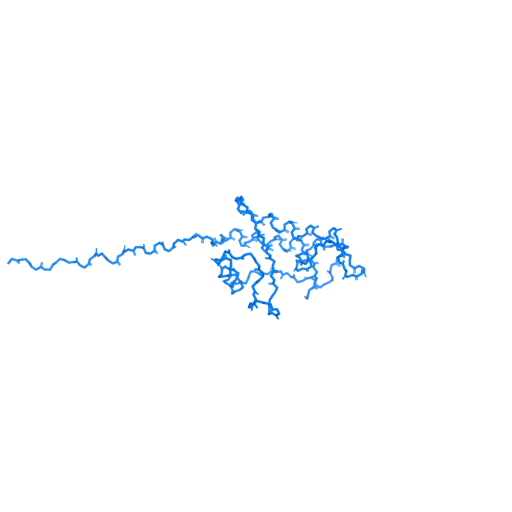98.44 101 PHE A N 1
ATOM 804 C CA . PHE A 1 101 ? 2.833 -4.895 -3.398 1.00 98.44 101 PHE A CA 1
ATOM 805 C C . PHE A 1 101 ? 3.221 -6.068 -4.310 1.00 98.44 101 PHE A C 1
ATOM 807 O O . PHE A 1 101 ? 3.841 -5.843 -5.349 1.00 98.44 101 PHE A O 1
ATOM 814 N N . ALA A 1 102 ? 2.860 -7.305 -3.956 1.00 98.25 102 ALA A N 1
ATOM 815 C CA . ALA A 1 102 ? 3.199 -8.511 -4.715 1.00 98.25 102 ALA A CA 1
ATOM 816 C C . ALA A 1 102 ? 2.548 -8.580 -6.110 1.00 98.25 102 ALA A C 1
ATOM 818 O O . ALA A 1 102 ? 3.030 -9.322 -6.974 1.00 98.25 102 ALA A O 1
ATOM 819 N N . GLU A 1 103 ? 1.517 -7.770 -6.374 1.00 98.50 103 GLU A N 1
ATOM 820 C CA . GLU A 1 103 ? 0.961 -7.609 -7.723 1.00 98.50 103 GLU A CA 1
ATOM 821 C C . GLU A 1 103 ? 2.002 -7.083 -8.734 1.00 98.50 103 GLU A C 1
ATOM 823 O O . GLU A 1 103 ? 1.826 -7.264 -9.938 1.00 98.50 103 GLU A O 1
ATOM 828 N N . ASN A 1 104 ? 3.138 -6.532 -8.270 1.00 96.88 104 ASN A N 1
ATOM 829 C CA . ASN A 1 104 ? 4.279 -6.164 -9.121 1.00 96.88 104 ASN A CA 1
ATOM 830 C C . ASN A 1 104 ? 4.725 -7.286 -10.067 1.00 96.88 104 ASN A C 1
ATOM 832 O O . ASN A 1 104 ? 5.157 -7.016 -11.182 1.00 96.88 104 ASN A O 1
ATOM 836 N N . SER A 1 105 ? 4.561 -8.543 -9.646 1.00 97.19 105 SER A N 1
ATOM 837 C CA . SER A 1 105 ? 4.942 -9.725 -10.421 1.00 97.19 105 SER A CA 1
ATOM 838 C C . SER A 1 105 ? 4.158 -9.863 -11.727 1.00 97.19 105 SER A C 1
ATOM 840 O O . SER A 1 105 ? 4.599 -10.556 -12.641 1.00 97.19 105 SER A O 1
ATOM 842 N N . SER A 1 106 ? 2.999 -9.205 -11.815 1.00 97.75 106 SER A N 1
ATOM 843 C CA . SER A 1 106 ? 2.129 -9.175 -12.991 1.00 97.75 106 SER A CA 1
AT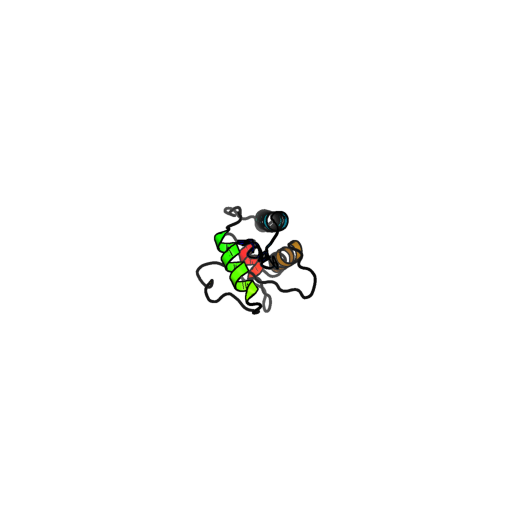OM 844 C C . SER A 1 106 ? 2.160 -7.825 -13.716 1.00 97.75 106 SER A C 1
ATOM 846 O O . SER A 1 106 ? 1.469 -7.670 -14.721 1.00 97.75 106 SER A O 1
ATOM 848 N N . TYR A 1 107 ? 2.941 -6.853 -13.235 1.00 97.44 107 TYR A N 1
ATOM 849 C CA . TYR A 1 107 ? 3.008 -5.508 -13.800 1.00 97.44 107 TYR A CA 1
ATOM 850 C C . TYR A 1 107 ? 4.234 -5.328 -14.699 1.00 97.44 107 TYR A C 1
ATOM 852 O O . TYR A 1 107 ? 5.364 -5.620 -14.309 1.00 97.44 107 TYR A O 1
ATOM 860 N N . SER A 1 108 ? 4.027 -4.779 -15.895 1.00 95.44 108 SER A N 1
ATOM 861 C CA . SER A 1 108 ? 5.100 -4.440 -16.829 1.00 95.44 108 SER A CA 1
ATOM 862 C C . SER A 1 108 ? 5.297 -2.930 -16.893 1.00 95.44 108 SER A C 1
ATOM 864 O O . SER A 1 108 ? 4.455 -2.200 -17.416 1.00 95.44 108 SER A O 1
ATOM 866 N N . PHE A 1 109 ? 6.459 -2.457 -16.435 1.00 91.75 109 PHE A N 1
ATOM 867 C CA . PHE A 1 109 ? 6.859 -1.054 -16.588 1.00 91.75 109 PHE A CA 1
ATOM 868 C C . PHE A 1 109 ? 7.128 -0.661 -18.046 1.00 91.75 109 PHE A C 1
ATOM 870 O O . PHE A 1 109 ? 6.986 0.506 -18.392 1.00 91.75 109 PHE A O 1
ATOM 877 N N . THR A 1 110 ? 7.503 -1.611 -18.909 1.00 93.00 110 THR A N 1
ATOM 878 C CA . THR A 1 110 ? 7.779 -1.339 -20.330 1.00 93.00 110 THR A CA 1
ATOM 879 C C . 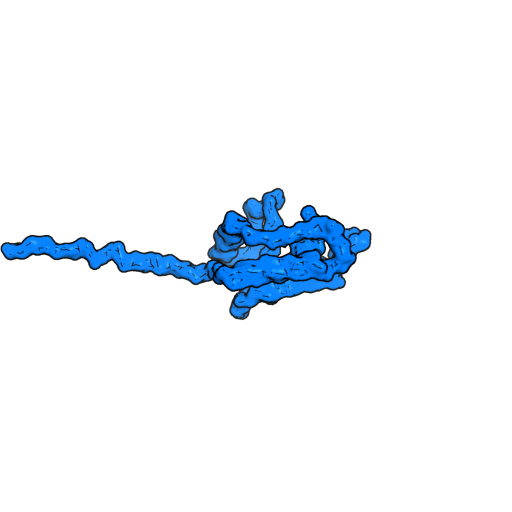THR A 1 110 ? 6.506 -1.012 -21.100 1.00 93.00 110 THR A C 1
ATOM 881 O O . THR A 1 110 ? 6.497 -0.085 -21.903 1.00 93.00 110 THR A O 1
ATOM 884 N N . SER A 1 111 ? 5.437 -1.776 -20.869 1.00 94.62 111 SER A N 1
ATOM 885 C CA . SER A 1 111 ? 4.146 -1.574 -21.537 1.00 94.62 111 SER A CA 1
ATOM 886 C C . SER A 1 111 ? 3.179 -0.719 -20.724 1.00 94.62 111 SER A C 1
ATOM 888 O O . SER A 1 111 ? 2.166 -0.293 -21.266 1.00 94.62 111 SER A O 1
ATOM 890 N N . ASN A 1 112 ? 3.484 -0.454 -19.449 1.00 93.19 112 ASN A N 1
ATOM 891 C CA . ASN A 1 112 ? 2.594 0.218 -18.504 1.00 93.19 112 ASN A CA 1
ATOM 892 C C . ASN A 1 112 ? 1.231 -0.494 -18.391 1.00 93.19 112 ASN A C 1
ATOM 894 O O . ASN A 1 112 ? 0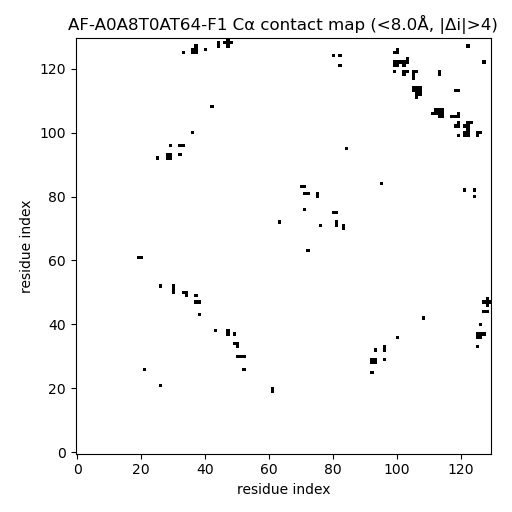.174 0.138 -18.384 1.00 93.19 112 ASN A O 1
ATOM 898 N N . THR A 1 113 ? 1.263 -1.829 -18.354 1.00 95.31 113 THR A N 1
ATOM 899 C CA . THR A 1 113 ? 0.073 -2.688 -18.290 1.00 95.31 113 THR A CA 1
ATOM 900 C C . THR A 1 113 ? 0.239 -3.801 -17.262 1.00 95.31 113 THR A C 1
ATOM 902 O O . THR A 1 113 ? 1.353 -4.223 -16.942 1.00 95.31 113 THR A O 1
ATOM 905 N N . CYS A 1 114 ? -0.893 -4.295 -16.766 1.00 97.38 114 CYS A N 1
ATOM 906 C CA . CYS A 1 114 ? -0.961 -5.544 -16.017 1.00 97.38 114 CYS A CA 1
ATOM 907 C C . CYS A 1 114 ? -1.111 -6.725 -16.986 1.00 97.38 114 CYS A C 1
ATOM 909 O O . CYS A 1 1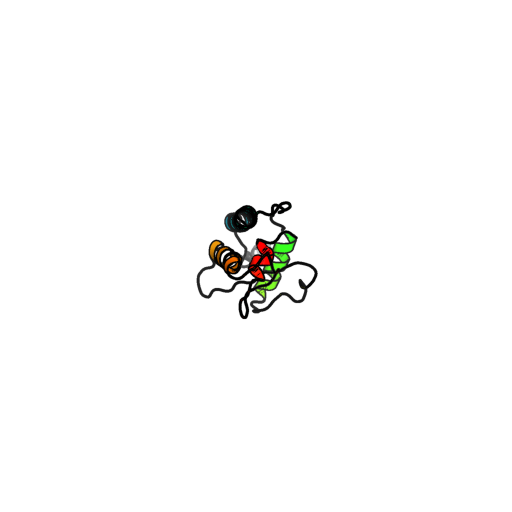14 ? -1.656 -6.560 -18.080 1.00 97.38 114 CYS A O 1
ATOM 911 N N . ALA A 1 115 ? -0.628 -7.901 -16.597 1.00 97.62 115 ALA A N 1
ATOM 912 C CA . ALA A 1 115 ? -0.830 -9.132 -17.350 1.00 97.62 115 ALA A CA 1
ATOM 913 C C . ALA A 1 115 ? -2.326 -9.473 -17.487 1.00 97.62 115 ALA A C 1
ATOM 915 O O . ALA A 1 115 ? -3.127 -9.186 -16.595 1.00 97.62 115 ALA A O 1
ATOM 916 N N . ASP A 1 116 ? -2.692 -10.125 -18.591 1.00 97.06 116 ASP A N 1
ATOM 917 C CA . ASP A 1 116 ? -4.086 -10.451 -18.894 1.00 97.06 116 ASP A CA 1
ATOM 918 C C . ASP A 1 116 ? -4.745 -11.264 -17.767 1.00 97.06 116 ASP A C 1
ATOM 920 O O . ASP A 1 116 ? -4.231 -12.294 -17.319 1.00 97.06 116 ASP A O 1
ATOM 924 N N . GLY A 1 117 ? -5.902 -10.786 -17.300 1.00 96.56 117 GLY A N 1
ATOM 925 C CA . GLY A 1 117 ? -6.661 -11.409 -16.211 1.00 96.56 117 GLY A CA 1
ATOM 926 C C . GLY A 1 117 ? -6.017 -11.285 -14.824 1.00 96.56 117 GLY A C 1
ATOM 927 O O . GLY A 1 117 ? -6.401 -12.027 -13.916 1.00 96.56 117 GLY A O 1
ATOM 928 N N . LYS A 1 118 ? -5.028 -10.400 -14.650 1.00 97.00 118 LYS A N 1
ATOM 929 C CA . LYS A 1 118 ? -4.422 -10.065 -13.355 1.00 97.00 118 LYS A CA 1
ATOM 930 C C . LYS A 1 118 ? -4.815 -8.663 -12.907 1.00 97.00 118 LYS A C 1
ATOM 932 O O . LYS A 1 118 ? -5.163 -7.811 -13.717 1.00 97.00 118 LYS A O 1
ATOM 937 N N . GLU A 1 119 ? -4.701 -8.444 -11.602 1.00 95.75 119 GLU A N 1
ATOM 938 C CA . GLU A 1 119 ? -4.886 -7.144 -10.967 1.00 95.75 119 GLU A CA 1
ATOM 939 C C . GLU A 1 119 ? -3.525 -6.576 -10.568 1.00 95.75 119 GLU A C 1
ATOM 941 O O . GLU A 1 119 ? -2.692 -7.289 -10.009 1.00 95.75 119 GLU A O 1
ATOM 946 N N . CYS A 1 120 ? -3.308 -5.298 -10.878 1.00 97.50 120 CYS A N 1
ATOM 947 C CA . CYS A 1 120 ? -2.107 -4.550 -10.494 1.00 97.50 120 CYS A CA 1
ATOM 948 C C . CYS A 1 120 ? -2.443 -3.180 -9.884 1.00 97.50 120 CYS A C 1
ATOM 950 O O . CYS A 1 120 ? -1.548 -2.365 -9.639 1.00 97.50 120 CYS A O 1
ATOM 952 N N . GLY A 1 121 ? -3.733 -2.880 -9.695 1.00 96.81 121 GLY A N 1
ATOM 953 C CA . GLY A 1 121 ? -4.195 -1.578 -9.217 1.00 96.81 121 GLY A CA 1
ATOM 954 C C . GLY A 1 121 ? -3.613 -1.234 -7.849 1.00 96.81 121 GLY A C 1
ATOM 955 O O . GLY A 1 121 ? -3.123 -0.122 -7.645 1.00 96.81 121 GLY A O 1
ATOM 956 N N . HIS A 1 122 ? -3.552 -2.210 -6.944 1.00 98.19 122 HIS A N 1
ATOM 957 C CA . HIS A 1 122 ? -3.016 -1.969 -5.616 1.00 98.19 122 HIS A CA 1
ATOM 958 C C . HIS A 1 122 ? -1.504 -1.742 -5.651 1.00 98.19 122 HIS A C 1
ATOM 960 O O . HIS A 1 122 ? -1.017 -0.821 -4.984 1.00 98.19 122 HIS A O 1
ATOM 966 N N . TYR A 1 123 ? -0.766 -2.521 -6.454 1.00 98.12 123 TYR A N 1
ATOM 967 C CA . TYR A 1 123 ? 0.671 -2.299 -6.631 1.00 98.12 123 TYR A CA 1
ATOM 968 C C . TYR A 1 123 ? 0.961 -0.935 -7.238 1.00 98.12 123 TYR A C 1
ATOM 970 O O . TYR A 1 123 ? 1.806 -0.214 -6.713 1.00 98.12 123 TYR A O 1
ATOM 978 N N . THR A 1 124 ? 0.274 -0.561 -8.318 1.00 96.88 124 THR A N 1
ATOM 979 C CA . THR A 1 124 ? 0.533 0.722 -8.985 1.00 96.88 124 THR A CA 1
ATOM 980 C C . THR A 1 124 ? 0.302 1.904 -8.046 1.00 96.88 124 THR A C 1
ATOM 982 O O . THR A 1 124 ? 1.109 2.832 -8.035 1.00 96.88 124 THR A O 1
ATOM 985 N N . GLN A 1 125 ? -0.688 1.828 -7.152 1.00 96.75 125 GLN A N 1
ATOM 986 C CA . GLN A 1 125 ? -0.906 2.858 -6.135 1.00 96.75 125 GLN A CA 1
ATOM 987 C C . GLN A 1 125 ? 0.212 2.928 -5.071 1.00 96.75 125 GLN A C 1
ATOM 989 O O . GLN A 1 125 ? 0.457 4.003 -4.516 1.00 96.75 125 GLN A O 1
ATOM 994 N N . ILE A 1 126 ? 0.908 1.820 -4.785 1.00 97.06 126 ILE A N 1
ATOM 995 C CA . ILE A 1 126 ? 2.032 1.770 -3.831 1.00 97.06 126 ILE A CA 1
ATOM 996 C C . ILE A 1 126 ? 3.357 2.140 -4.505 1.00 97.06 126 ILE A C 1
ATOM 998 O O . ILE A 1 126 ? 4.086 2.996 -4.004 1.00 97.06 126 ILE A O 1
ATOM 1002 N N . GLY A 1 127 ? 3.699 1.444 -5.589 1.00 93.06 127 GLY A N 1
ATOM 1003 C CA . GLY A 1 127 ? 5.048 1.319 -6.140 1.00 93.06 127 GLY A CA 1
ATOM 1004 C C . GLY A 1 127 ? 5.295 2.050 -7.458 1.00 93.06 127 GLY A C 1
ATOM 1005 O O . GLY A 1 127 ? 6.419 2.003 -7.953 1.00 93.06 127 GLY A O 1
ATOM 1006 N N . VAL A 1 128 ? 4.303 2.741 -8.025 1.00 90.25 128 VAL A N 1
ATOM 1007 C CA . VAL A 1 128 ? 4.520 3.612 -9.189 1.00 90.25 128 VAL A CA 1
ATOM 1008 C C . VAL A 1 128 ? 4.575 5.073 -8.719 1.00 90.25 128 VAL A C 1
ATOM 1010 O O . VAL A 1 128 ? 3.723 5.498 -7.934 1.00 90.25 128 VAL A O 1
ATOM 1013 N N . PRO A 1 129 ? 5.591 5.856 -9.129 1.00 84.75 129 PRO A N 1
ATOM 1014 C CA . PRO A 1 129 ? 5.635 7.284 -8.831 1.00 84.75 129 PRO A CA 1
ATOM 1015 C C . PRO A 1 129 ? 4.449 8.017 -9.468 1.00 84.75 129 PRO A C 1
ATOM 1017 O O . PRO A 1 129 ? 4.170 7.831 -10.650 1.00 84.75 129 PRO A O 1
ATOM 1020 N N . THR A 1 130 ? 3.796 8.871 -8.684 1.00 68.12 130 THR A N 1
ATOM 1021 C CA . THR A 1 130 ? 2.734 9.800 -9.104 1.00 68.12 130 THR A CA 1
ATOM 1022 C C . THR A 1 130 ? 3.200 11.231 -8.937 1.00 68.12 130 THR A C 1
ATOM 1024 O O . THR A 1 130 ? 3.849 11.482 -7.890 1.00 68.12 130 THR A O 1
#

Secondary structure (DSSP, 8-state):
-------------------SPPPHHHHHHHHHHHHHHHHS-SSPPSSPPPP---HHHHHHHHHHHTT---S--TTTTTTS-------SS---THHHHHHHHHGGGGEETTTTEEPTT---HHHHHHHS--

Organism: Silurus meridionalis (NCBI:txid175797)

Sequence (130 aa):
MIWRTFLHVRFWLVLALASGQLTDNEISRIVDLHNQYRSSVTPPAANMQRMIWNKQLSQVAASYASQCTWGHNPKAFGVVGENLFMTLGPFVVDQPLGLWFAENSSYSFTSNTCADGKECGHYTQIGVPT

pLDDT: mean 88.1, std 17.24, range [37.69, 98.75]